Protein AF-E3PS21-F1 (afdb_monomer_lite)

Secondary structure (DSSP, 8-state):
--GGGSS-HHHHHHHHHHHHTTHHHHHHHHHHHHIIIIIHHHHHIIIIIHHHHHHHHHHHHHHHHHHHHHHHHHHHHTT-

Foldseek 3Di:
DFPLVPDPLVVQLVVQCVVVPNVSVVVSVVVSVCRVPPVRVVVVCVVPVVVVVVVVVVVVVVVVVVVVVVVVVVVVVVPD

Organism: Acetoanaerobium sticklandii (strain ATCC 12662 / DSM 519 / JCM 1433 / CCUG 9281 / NCIMB 10654 / HF) (NCBI:txid499177)

Radius of gyration: 26.31 Å; chains: 1; bounding box: 54×18×72 Å

Sequence (80 aa):
MFFYEKVDWIGVANFLSAYFGNGGIIIAGFLRFISIWILSPIIFFLIYIVPILVLILIISRLKGDINAKRFLKFLSGSQE

pLDDT: mean 86.06, std 9.47, range [43.62, 94.06]

Structure (mmCIF, N/CA/C/O backbone):
data_AF-E3PS21-F1
#
_entry.id   AF-E3PS21-F1
#
loop_
_atom_site.group_PDB
_atom_site.id
_atom_site.type_symbol
_atom_site.label_atom_id
_atom_site.label_alt_id
_atom_site.label_comp_id
_atom_site.label_asym_id
_atom_site.label_entity_id
_atom_site.label_seq_id
_atom_site.pdbx_PDB_ins_code
_atom_site.Cartn_x
_atom_site.Cartn_y
_atom_site.Cartn_z
_atom_site.occupancy
_atom_site.B_iso_or_equiv
_atom_site.auth_seq_id
_atom_site.auth_comp_id
_atom_site.auth_asym_id
_atom_site.auth_atom_id
_atom_site.pdbx_PDB_model_num
ATOM 1 N N . MET A 1 1 ? 6.226 -9.777 1.431 1.00 60.53 1 MET A N 1
ATOM 2 C CA . MET A 1 1 ? 6.487 -9.564 -0.005 1.00 60.53 1 MET A CA 1
ATOM 3 C C . MET A 1 1 ? 5.630 -8.400 -0.460 1.00 60.53 1 MET A C 1
ATOM 5 O O . MET A 1 1 ? 4.410 -8.476 -0.332 1.00 60.53 1 MET A O 1
ATOM 9 N N . PHE A 1 2 ? 6.255 -7.302 -0.868 1.00 70.75 2 PHE A N 1
ATOM 10 C CA . PHE A 1 2 ? 5.568 -6.059 -1.219 1.00 70.75 2 PHE A CA 1
ATOM 11 C C . PHE A 1 2 ? 5.136 -6.060 -2.691 1.00 70.75 2 PHE A C 1
ATOM 13 O O . PHE A 1 2 ? 5.720 -6.750 -3.522 1.00 70.75 2 PHE A O 1
ATOM 20 N N . PHE A 1 3 ? 4.101 -5.284 -3.028 1.00 73.38 3 PHE A N 1
ATOM 21 C CA . PHE A 1 3 ? 3.530 -5.248 -4.382 1.00 73.38 3 PHE A CA 1
ATOM 22 C C . PHE A 1 3 ? 4.571 -4.912 -5.463 1.00 73.38 3 PHE A C 1
ATOM 24 O O . PHE A 1 3 ? 4.609 -5.571 -6.500 1.00 73.38 3 PHE A O 1
ATOM 31 N N . TYR A 1 4 ? 5.470 -3.961 -5.192 1.00 78.50 4 TYR A N 1
ATOM 32 C CA . TYR A 1 4 ? 6.519 -3.564 -6.136 1.00 78.50 4 TYR A CA 1
ATOM 33 C C . TYR A 1 4 ? 7.525 -4.683 -6.446 1.00 78.50 4 TYR A C 1
ATOM 35 O O . TYR A 1 4 ? 8.226 -4.591 -7.446 1.00 78.50 4 TYR A O 1
ATOM 43 N N . GLU A 1 5 ? 7.624 -5.727 -5.619 1.00 83.31 5 GLU A N 1
ATOM 44 C CA . GLU A 1 5 ? 8.527 -6.864 -5.850 1.00 83.31 5 GLU A CA 1
ATOM 45 C C . GLU A 1 5 ? 7.955 -7.854 -6.869 1.00 83.31 5 GLU A C 1
ATOM 47 O O . GLU A 1 5 ? 8.699 -8.644 -7.440 1.00 83.31 5 GLU A O 1
ATOM 52 N N . LYS A 1 6 ? 6.638 -7.819 -7.107 1.00 84.75 6 LYS A N 1
ATOM 53 C CA . LYS A 1 6 ? 5.960 -8.688 -8.081 1.00 84.75 6 LYS A CA 1
ATOM 54 C C . LYS A 1 6 ? 5.907 -8.095 -9.487 1.00 84.75 6 LYS A C 1
ATOM 56 O O . LYS A 1 6 ? 5.490 -8.779 -10.416 1.00 84.75 6 LYS A O 1
ATOM 61 N N . VAL A 1 7 ? 6.279 -6.827 -9.636 1.00 87.69 7 VAL A N 1
ATOM 62 C CA . VAL A 1 7 ? 6.284 -6.138 -10.926 1.00 87.69 7 VAL A CA 1
ATOM 63 C C . VAL A 1 7 ? 7.621 -6.393 -11.616 1.00 87.69 7 VAL A C 1
ATOM 65 O O . VAL A 1 7 ? 8.677 -6.105 -11.050 1.00 87.69 7 VAL A O 1
ATOM 68 N N . ASP A 1 8 ? 7.580 -6.896 -12.850 1.00 91.31 8 ASP A N 1
ATOM 69 C CA . ASP A 1 8 ? 8.770 -7.014 -13.695 1.00 91.31 8 ASP A CA 1
ATOM 70 C C . ASP A 1 8 ? 9.185 -5.635 -14.232 1.00 91.31 8 ASP A C 1
ATOM 72 O O . ASP A 1 8 ? 8.838 -5.220 -15.338 1.00 91.31 8 ASP A O 1
ATOM 76 N N . TRP A 1 9 ? 9.930 -4.894 -13.413 1.00 89.88 9 TRP A N 1
ATOM 77 C CA . TRP A 1 9 ? 10.406 -3.556 -13.761 1.00 89.88 9 TRP A CA 1
ATOM 78 C C . TRP A 1 9 ? 11.386 -3.543 -14.933 1.00 89.88 9 TRP A C 1
ATOM 80 O O . TRP A 1 9 ? 11.502 -2.517 -15.597 1.00 89.88 9 TRP A O 1
ATOM 90 N N . ILE A 1 10 ? 12.075 -4.656 -15.198 1.00 90.81 10 ILE A N 1
ATOM 91 C CA . ILE A 1 10 ? 12.970 -4.778 -16.353 1.00 90.81 10 ILE A CA 1
ATOM 92 C C . ILE A 1 10 ? 12.121 -4.877 -17.622 1.00 90.81 10 ILE A C 1
ATOM 94 O O . ILE A 1 10 ? 12.355 -4.129 -18.569 1.00 90.81 10 ILE A O 1
ATOM 98 N N . GLY A 1 11 ? 11.080 -5.713 -17.614 1.00 91.56 11 GLY A N 1
ATOM 99 C CA . GLY A 1 11 ? 10.086 -5.772 -18.685 1.00 91.56 11 GLY A CA 1
ATOM 100 C C . GLY A 1 11 ? 9.401 -4.425 -18.931 1.00 91.56 11 GLY A C 1
ATOM 101 O O . GLY A 1 11 ? 9.317 -3.979 -20.074 1.00 91.56 11 GLY A O 1
ATOM 102 N N . VAL A 1 12 ? 8.994 -3.721 -17.869 1.00 92.12 12 VAL A N 1
ATOM 103 C CA . VAL A 1 12 ? 8.401 -2.373 -17.964 1.00 92.12 12 VAL A CA 1
ATOM 104 C C . VAL A 1 12 ? 9.390 -1.361 -18.545 1.00 92.12 12 VAL A C 1
ATOM 106 O O . VAL A 1 12 ? 9.012 -0.572 -19.408 1.00 92.12 12 VAL A O 1
ATOM 109 N N . ALA A 1 13 ? 10.654 -1.385 -18.116 1.00 93.12 13 ALA A N 1
ATOM 110 C CA . ALA A 1 13 ? 11.688 -0.506 -18.652 1.00 93.12 13 ALA A CA 1
ATOM 111 C C . ALA A 1 13 ? 11.945 -0.777 -20.135 1.00 93.12 13 ALA A C 1
ATOM 113 O O . ALA A 1 13 ? 12.008 0.171 -20.914 1.00 93.12 13 ALA A O 1
ATOM 114 N N . ASN A 1 14 ? 12.030 -2.044 -20.541 1.00 92.94 14 ASN A N 1
ATOM 115 C CA . ASN A 1 14 ? 12.218 -2.432 -21.939 1.00 92.94 14 ASN A CA 1
ATOM 116 C C . ASN A 1 14 ? 11.023 -2.019 -22.802 1.00 92.94 14 ASN A C 1
ATOM 118 O O . ASN A 1 14 ? 11.211 -1.433 -23.866 1.00 92.94 14 ASN A O 1
ATOM 122 N N . PHE A 1 15 ? 9.803 -2.258 -22.315 1.00 93.25 15 PHE A N 1
ATOM 123 C CA . PHE A 1 15 ? 8.5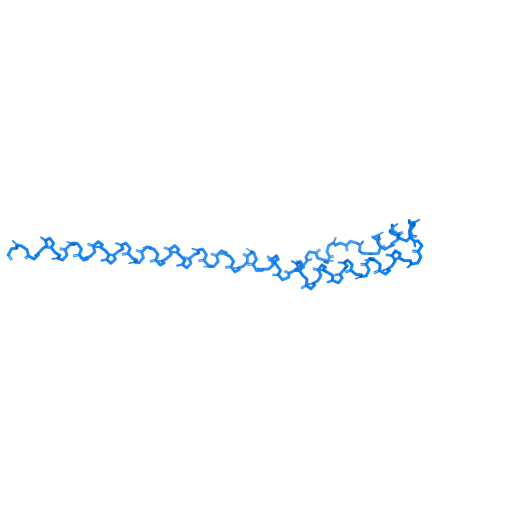76 -1.835 -22.978 1.00 93.25 15 PHE A CA 1
ATOM 124 C C . PHE A 1 15 ? 8.561 -0.320 -23.165 1.00 93.25 15 PHE A C 1
ATOM 126 O O . PHE A 1 15 ? 8.494 0.154 -24.291 1.00 93.25 15 PHE A O 1
ATOM 133 N N . LEU A 1 16 ? 8.710 0.457 -22.089 1.00 93.12 16 LEU A N 1
ATOM 134 C CA . LEU A 1 16 ? 8.705 1.918 -22.172 1.00 93.12 16 LEU A CA 1
ATOM 135 C C . LEU A 1 16 ? 9.854 2.449 -23.030 1.00 93.12 16 LEU A C 1
ATOM 137 O O . LEU A 1 16 ? 9.679 3.442 -23.732 1.00 93.12 16 LEU A O 1
ATOM 141 N N . SER A 1 17 ? 11.011 1.789 -23.020 1.00 93.31 17 SER A N 1
ATOM 142 C CA . SER A 1 17 ? 12.147 2.206 -23.844 1.00 93.31 17 SER A CA 1
ATOM 143 C C . SER A 1 17 ? 11.924 1.943 -25.329 1.00 93.31 17 SER A C 1
ATOM 145 O O . SER A 1 17 ? 12.439 2.690 -26.156 1.00 93.31 17 SER A O 1
ATOM 147 N N . ALA A 1 18 ? 11.098 0.957 -25.687 1.00 93.38 18 ALA A N 1
ATOM 148 C CA . ALA A 1 18 ? 10.676 0.757 -27.069 1.00 93.38 18 ALA A CA 1
ATOM 149 C C . ALA A 1 18 ? 9.826 1.929 -27.603 1.00 93.38 18 ALA A C 1
ATOM 151 O O . ALA A 1 18 ? 9.886 2.221 -28.793 1.00 93.38 18 ALA A O 1
ATOM 152 N N . TYR A 1 19 ? 9.079 2.631 -26.739 1.00 91.75 19 TYR A N 1
ATOM 153 C CA . TYR A 1 19 ? 8.243 3.778 -27.135 1.00 91.75 19 TYR A CA 1
ATOM 154 C C . TYR A 1 19 ? 8.939 5.132 -26.975 1.00 91.75 19 TYR A C 1
ATOM 156 O O . TYR A 1 19 ? 8.733 6.031 -27.786 1.00 91.75 19 TYR A O 1
ATOM 164 N N . PHE A 1 20 ? 9.744 5.294 -25.924 1.00 91.94 20 PHE A N 1
ATOM 165 C CA . PHE A 1 20 ? 10.315 6.583 -25.514 1.00 91.94 20 PHE A CA 1
ATOM 166 C C . PHE A 1 20 ? 11.852 6.622 -25.593 1.00 91.94 20 PHE A C 1
ATOM 168 O O . PHE A 1 20 ? 12.477 7.574 -25.118 1.00 91.94 20 PHE A O 1
ATOM 175 N N . GLY A 1 21 ? 12.486 5.590 -26.159 1.00 91.00 21 GLY A N 1
ATOM 176 C CA . GLY A 1 21 ? 13.942 5.446 -26.197 1.00 91.00 21 GLY A CA 1
ATOM 177 C C . GLY A 1 21 ? 14.546 5.382 -24.791 1.00 91.00 21 GLY A C 1
ATOM 178 O O . GLY A 1 21 ? 13.944 4.854 -23.859 1.00 91.00 21 GLY A O 1
ATOM 179 N N . ASN A 1 22 ? 15.713 5.996 -24.594 1.00 87.81 22 ASN A N 1
ATOM 180 C CA . ASN A 1 22 ? 16.382 6.037 -23.284 1.00 87.81 22 ASN A CA 1
ATOM 181 C C . ASN A 1 22 ? 15.534 6.698 -22.174 1.00 87.81 22 ASN A C 1
ATOM 183 O O . ASN A 1 22 ? 15.778 6.462 -20.990 1.00 87.81 22 ASN A O 1
ATOM 187 N N . GLY A 1 23 ? 14.515 7.492 -22.534 1.00 90.00 23 GLY A N 1
ATOM 188 C CA . GLY A 1 23 ? 13.558 8.058 -21.582 1.00 90.00 23 GLY A CA 1
ATOM 189 C C . GLY A 1 23 ? 12.698 7.000 -20.882 1.00 90.00 23 GLY A C 1
ATOM 190 O O . GLY A 1 23 ? 12.294 7.200 -19.738 1.00 90.00 23 GLY A O 1
ATOM 191 N N . GLY A 1 24 ? 12.474 5.842 -21.511 1.00 89.81 24 GLY A N 1
ATOM 192 C CA . GLY A 1 24 ? 11.683 4.754 -20.937 1.00 89.81 24 GLY A CA 1
ATOM 193 C C . GLY A 1 24 ? 12.288 4.158 -19.665 1.00 89.81 24 GLY A C 1
ATOM 194 O O . GLY A 1 24 ? 11.557 3.869 -18.718 1.00 89.81 24 GLY A O 1
ATOM 195 N N . ILE A 1 25 ? 13.620 4.060 -19.594 1.00 90.88 25 ILE A N 1
ATOM 196 C CA . ILE A 1 25 ? 14.346 3.600 -18.397 1.00 90.88 25 ILE A CA 1
ATOM 197 C C . ILE A 1 25 ? 14.113 4.561 -17.225 1.00 90.88 25 ILE A C 1
ATOM 199 O O . ILE A 1 25 ? 13.847 4.127 -16.103 1.00 90.88 25 ILE A O 1
ATOM 203 N N . ILE A 1 26 ? 14.168 5.869 -17.488 1.00 92.38 26 ILE A N 1
ATOM 204 C CA . ILE A 1 26 ? 13.970 6.910 -16.470 1.00 92.38 26 ILE A CA 1
ATOM 205 C C . ILE A 1 26 ? 12.533 6.858 -15.939 1.00 92.38 26 ILE A C 1
ATOM 207 O O . ILE A 1 26 ? 12.319 6.858 -14.726 1.00 92.38 26 ILE A O 1
ATOM 211 N N . ILE A 1 27 ? 11.548 6.745 -16.836 1.00 92.62 27 ILE A N 1
ATOM 212 C CA . ILE A 1 27 ? 10.128 6.650 -16.471 1.00 92.62 27 ILE A CA 1
ATOM 213 C C . ILE A 1 27 ? 9.862 5.380 -15.650 1.00 92.62 27 ILE A C 1
ATOM 215 O O . ILE A 1 27 ? 9.193 5.446 -14.619 1.00 92.62 27 ILE A O 1
ATOM 219 N N . ALA A 1 28 ? 10.421 4.234 -16.050 1.00 92.25 28 ALA A N 1
ATOM 220 C CA . ALA A 1 28 ? 10.296 2.985 -15.301 1.00 92.25 28 ALA A CA 1
ATOM 221 C C . ALA A 1 28 ? 10.926 3.080 -13.902 1.00 92.25 28 ALA A C 1
ATOM 223 O O . ALA A 1 28 ? 10.333 2.626 -12.922 1.00 92.25 28 ALA A O 1
ATOM 224 N N . GLY A 1 29 ? 12.096 3.716 -13.790 1.00 92.56 29 GLY A N 1
ATOM 225 C CA . GLY A 1 29 ? 12.737 3.998 -12.506 1.00 92.56 29 GLY A CA 1
ATOM 226 C C . GLY A 1 29 ? 11.863 4.866 -11.599 1.00 92.56 29 GLY A C 1
ATOM 227 O O . GLY A 1 29 ? 11.701 4.561 -10.416 1.00 92.56 29 GLY A O 1
ATOM 228 N N . PHE A 1 30 ? 11.233 5.901 -12.157 1.00 93.88 30 PHE A N 1
ATOM 229 C CA . PHE A 1 30 ? 10.329 6.782 -11.420 1.00 93.88 30 PHE A CA 1
ATOM 230 C C . PHE A 1 30 ? 9.041 6.072 -10.975 1.00 93.88 30 PHE A C 1
ATOM 232 O O . PHE A 1 30 ? 8.624 6.206 -9.825 1.00 93.88 30 PHE A O 1
ATOM 239 N N . LEU A 1 31 ? 8.445 5.244 -11.836 1.00 92.12 31 LEU A N 1
ATOM 240 C CA . LEU A 1 31 ? 7.291 4.406 -11.489 1.00 92.12 31 LEU A CA 1
ATOM 241 C C . LEU A 1 31 ? 7.620 3.426 -10.360 1.00 92.12 31 LEU A C 1
ATOM 243 O O . LEU A 1 31 ? 6.840 3.281 -9.415 1.00 92.12 31 LEU A O 1
ATOM 247 N N . ARG A 1 32 ? 8.800 2.798 -10.412 1.00 90.50 32 ARG A N 1
ATOM 248 C CA . ARG A 1 32 ? 9.284 1.929 -9.336 1.00 90.50 32 ARG A CA 1
ATOM 249 C C . ARG A 1 32 ? 9.443 2.703 -8.031 1.00 90.50 32 ARG A C 1
ATOM 251 O O . ARG A 1 32 ? 9.023 2.216 -6.984 1.00 90.50 32 ARG A O 1
ATOM 258 N N . PHE A 1 33 ? 9.999 3.911 -8.093 1.00 92.31 33 PHE A N 1
ATOM 259 C CA . PHE A 1 33 ? 10.141 4.786 -6.932 1.00 92.31 33 PHE A CA 1
ATOM 260 C C . PHE A 1 33 ? 8.778 5.127 -6.311 1.00 92.31 33 PHE A C 1
ATOM 262 O O . PHE A 1 33 ? 8.580 4.897 -5.119 1.00 92.31 33 PHE A O 1
ATOM 269 N N . ILE A 1 34 ? 7.804 5.570 -7.111 1.00 90.00 34 ILE A N 1
ATOM 270 C CA . ILE A 1 34 ? 6.427 5.825 -6.652 1.00 90.00 34 ILE A CA 1
ATOM 271 C C . ILE A 1 34 ? 5.822 4.569 -6.012 1.00 90.00 34 ILE A C 1
ATOM 273 O O . ILE A 1 34 ? 5.188 4.642 -4.957 1.00 90.00 34 ILE A O 1
ATOM 277 N N . SER A 1 35 ? 6.037 3.401 -6.617 1.00 89.38 35 SER A N 1
ATOM 278 C CA . SER A 1 35 ? 5.492 2.148 -6.100 1.00 89.38 35 SER A CA 1
ATOM 279 C C . SER A 1 35 ? 6.045 1.775 -4.722 1.00 89.38 35 SER A C 1
ATOM 281 O O . SER A 1 35 ? 5.311 1.234 -3.889 1.00 89.38 35 SER A O 1
ATOM 283 N N . ILE A 1 36 ? 7.324 2.049 -4.471 1.00 88.81 36 ILE A N 1
ATOM 284 C CA . ILE A 1 36 ? 7.978 1.764 -3.190 1.00 88.81 36 ILE A CA 1
ATOM 285 C C . ILE A 1 36 ? 7.560 2.795 -2.142 1.00 88.81 36 ILE A C 1
ATOM 287 O O . ILE A 1 36 ? 7.142 2.420 -1.051 1.00 88.81 36 ILE A O 1
ATOM 291 N N . TRP A 1 37 ? 7.637 4.083 -2.472 1.00 88.00 37 TRP A N 1
ATOM 292 C CA . TRP A 1 37 ? 7.534 5.154 -1.481 1.00 88.00 37 TRP A CA 1
ATOM 293 C C . TRP A 1 37 ? 6.116 5.656 -1.230 1.00 88.00 37 TRP A C 1
ATOM 295 O O . TRP A 1 37 ? 5.855 6.201 -0.165 1.00 88.00 37 TRP A O 1
ATOM 305 N N . ILE A 1 38 ? 5.197 5.481 -2.180 1.00 87.81 38 ILE A N 1
ATOM 306 C CA . ILE A 1 38 ? 3.829 6.001 -2.070 1.00 87.81 38 ILE A CA 1
ATOM 307 C C . ILE A 1 38 ? 2.841 4.845 -1.950 1.00 87.81 38 ILE A C 1
ATOM 309 O O . ILE A 1 38 ? 2.136 4.727 -0.950 1.00 87.81 38 ILE A O 1
ATOM 313 N N . LEU A 1 39 ? 2.817 3.946 -2.938 1.00 86.31 39 LEU A N 1
ATOM 314 C CA . LEU A 1 39 ? 1.813 2.878 -2.978 1.00 86.31 39 LEU A CA 1
ATOM 315 C C . LEU A 1 39 ? 1.986 1.869 -1.839 1.00 86.31 39 LEU A C 1
ATOM 317 O O . LEU A 1 39 ? 0.996 1.461 -1.237 1.00 86.31 39 LEU A O 1
ATOM 321 N N . SER A 1 40 ? 3.220 1.483 -1.504 1.00 85.38 40 SER A N 1
ATOM 322 C CA . SER A 1 40 ? 3.441 0.469 -0.463 1.00 85.38 40 SER A CA 1
ATOM 323 C C . SER A 1 40 ? 3.033 0.942 0.937 1.00 85.38 40 SER A C 1
ATOM 325 O O . SER A 1 40 ? 2.303 0.199 1.597 1.00 85.38 40 SER A O 1
ATOM 327 N N . PRO A 1 41 ? 3.389 2.163 1.388 1.00 84.94 41 PRO A N 1
ATOM 328 C CA . PRO A 1 41 ? 2.882 2.698 2.650 1.00 84.94 41 PRO A CA 1
ATOM 329 C C . PRO A 1 41 ? 1.361 2.841 2.681 1.00 84.94 41 PRO A C 1
ATOM 331 O O . PRO A 1 41 ? 0.751 2.506 3.692 1.00 84.94 41 PRO A O 1
ATOM 334 N N . ILE A 1 42 ? 0.735 3.280 1.581 1.00 88.19 42 ILE A N 1
ATOM 335 C CA . ILE A 1 42 ? -0.728 3.408 1.503 1.00 88.19 42 ILE A CA 1
ATOM 336 C C . ILE A 1 42 ? -1.391 2.040 1.654 1.00 88.19 42 ILE A C 1
ATOM 338 O O . ILE A 1 42 ? -2.284 1.888 2.483 1.00 88.19 42 ILE A O 1
ATOM 342 N N . ILE A 1 43 ? -0.941 1.034 0.898 1.00 86.62 43 ILE A N 1
ATOM 343 C CA . ILE A 1 43 ? -1.488 -0.328 0.966 1.00 86.62 43 ILE A CA 1
ATOM 344 C C . ILE A 1 43 ? -1.281 -0.915 2.364 1.00 86.62 43 ILE A C 1
ATOM 346 O O . ILE A 1 43 ? -2.204 -1.501 2.926 1.00 86.62 43 ILE A O 1
ATOM 350 N N . PHE A 1 44 ? -0.101 -0.722 2.956 1.00 85.00 44 PHE A N 1
ATOM 351 C CA . PHE A 1 44 ? 0.171 -1.144 4.327 1.00 85.00 44 PHE A CA 1
ATOM 352 C C . PHE A 1 44 ? -0.791 -0.471 5.319 1.00 85.00 44 PHE A C 1
ATOM 354 O O . PHE A 1 44 ? -1.425 -1.144 6.129 1.00 85.00 44 PHE A O 1
ATOM 361 N N . PHE A 1 45 ? -0.975 0.845 5.225 1.00 87.75 45 PHE A N 1
ATOM 362 C CA . PHE A 1 45 ? -1.907 1.576 6.080 1.00 87.75 45 PHE A CA 1
ATOM 363 C C . PHE A 1 45 ? -3.344 1.058 5.929 1.00 87.75 45 PHE A C 1
ATOM 365 O O . PHE A 1 45 ? -4.037 0.831 6.920 1.00 87.75 45 PHE A O 1
ATOM 372 N N . LEU A 1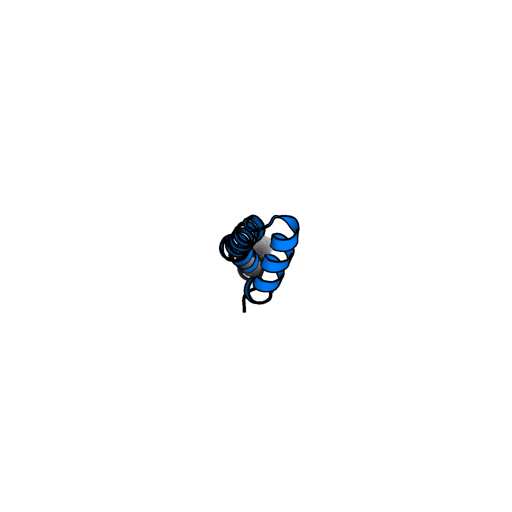 46 ? -3.778 0.803 4.696 1.00 88.81 46 LEU A N 1
ATOM 373 C CA . LEU A 1 46 ? -5.124 0.321 4.398 1.00 88.81 46 LEU A CA 1
ATOM 374 C C . LEU A 1 46 ? -5.375 -1.101 4.908 1.00 88.81 46 LEU A C 1
ATOM 376 O O . LEU A 1 46 ? -6.462 -1.385 5.397 1.00 88.81 46 LEU A O 1
ATOM 380 N N . ILE A 1 47 ? -4.389 -1.992 4.809 1.00 88.88 47 ILE A N 1
ATOM 381 C CA . ILE A 1 47 ? -4.532 -3.388 5.242 1.00 88.88 47 ILE A CA 1
A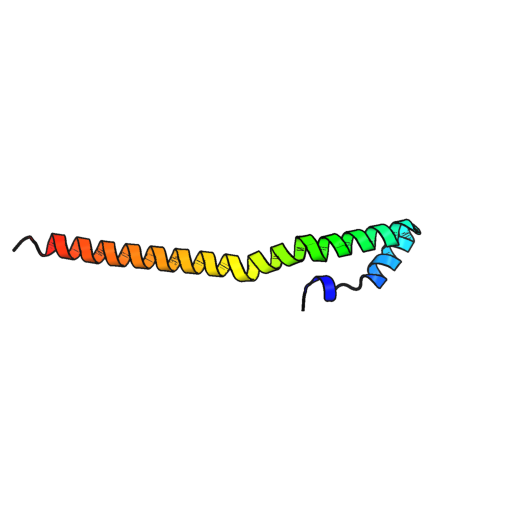TOM 382 C C . ILE A 1 47 ? -4.431 -3.513 6.761 1.00 88.88 47 ILE A C 1
ATOM 384 O O . ILE A 1 47 ? -5.149 -4.313 7.353 1.00 88.88 47 ILE A O 1
ATOM 388 N N . TYR A 1 48 ? -3.543 -2.753 7.398 1.00 87.25 48 TYR A N 1
ATOM 389 C CA . TYR A 1 48 ? -3.238 -2.955 8.813 1.00 87.25 48 TYR A CA 1
ATOM 390 C C . TYR A 1 48 ? -3.891 -1.910 9.709 1.00 87.25 48 TYR A C 1
ATOM 392 O O . TYR A 1 48 ? -4.527 -2.262 10.698 1.00 87.25 48 TYR A O 1
ATOM 400 N N . ILE A 1 49 ? -3.777 -0.627 9.373 1.00 89.12 49 ILE A N 1
ATOM 401 C CA . ILE A 1 49 ? -4.218 0.447 10.267 1.00 89.12 49 ILE A CA 1
ATOM 402 C C . ILE A 1 49 ? -5.730 0.641 10.194 1.00 89.12 49 ILE A C 1
ATOM 404 O O . ILE A 1 49 ? -6.374 0.776 11.233 1.00 89.12 49 ILE A O 1
ATOM 408 N N . VAL A 1 50 ? -6.325 0.594 9.000 1.00 91.44 50 VAL A N 1
ATOM 409 C CA . VAL A 1 50 ? -7.775 0.795 8.845 1.00 91.44 50 VAL A CA 1
ATOM 410 C C . VAL A 1 50 ? -8.591 -0.256 9.614 1.00 91.44 50 VAL A C 1
ATOM 412 O O . VAL A 1 50 ? -9.460 0.154 10.384 1.00 91.44 50 VAL A O 1
ATOM 415 N N . PRO A 1 51 ? -8.322 -1.576 9.524 1.00 90.88 51 PRO A N 1
ATOM 416 C CA . PRO A 1 51 ? -9.080 -2.558 10.300 1.00 90.88 51 PRO A CA 1
ATOM 417 C C . PRO A 1 51 ? -8.910 -2.394 11.809 1.00 90.88 51 PRO A C 1
ATOM 419 O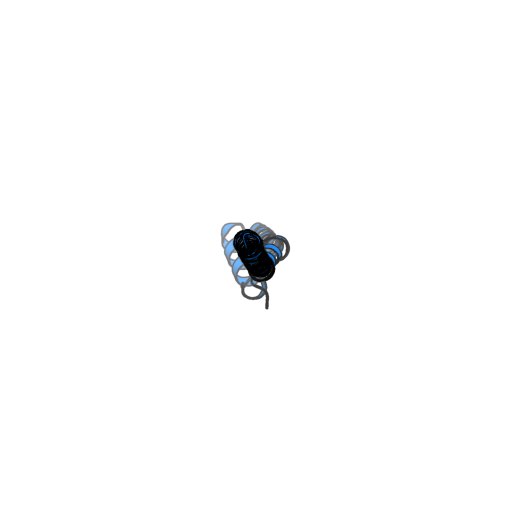 O . PRO A 1 51 ? -9.877 -2.562 12.548 1.00 90.88 51 PRO A O 1
ATOM 422 N N . ILE A 1 52 ? -7.715 -2.011 12.273 1.00 91.62 52 ILE A N 1
ATOM 423 C CA . ILE A 1 52 ? -7.467 -1.724 13.692 1.00 91.62 52 ILE A CA 1
ATOM 424 C C . ILE A 1 52 ? -8.312 -0.531 14.149 1.00 91.62 52 ILE A C 1
ATOM 426 O O . ILE A 1 52 ? -8.979 -0.612 15.179 1.00 91.62 52 ILE A O 1
ATOM 430 N N . LEU A 1 53 ? -8.340 0.559 13.377 1.00 91.44 53 LEU A N 1
ATOM 431 C CA . LEU A 1 53 ? -9.171 1.726 13.684 1.00 91.44 53 LEU A CA 1
ATOM 432 C C . LEU A 1 53 ? -10.657 1.361 13.728 1.00 91.44 53 LEU A C 1
ATOM 434 O O . LEU A 1 53 ? -11.357 1.741 14.665 1.00 91.44 53 LEU A O 1
ATOM 438 N N . VAL A 1 54 ? -11.133 0.577 12.759 1.00 94.06 54 VAL A N 1
ATOM 439 C CA . VAL A 1 54 ? -12.517 0.086 12.736 1.00 94.06 54 VAL A CA 1
ATOM 440 C C . VAL A 1 54 ? -12.813 -0.761 13.975 1.00 94.06 54 VAL A C 1
ATOM 442 O O . VAL A 1 54 ? -13.836 -0.551 14.626 1.00 94.06 54 VAL A O 1
ATOM 445 N N . LEU A 1 55 ? -11.906 -1.661 14.361 1.00 93.44 55 LEU A N 1
ATOM 446 C CA . LEU A 1 55 ? -12.047 -2.482 15.562 1.00 93.44 55 LEU A CA 1
ATOM 447 C C . LEU A 1 55 ? -12.151 -1.617 16.828 1.00 93.44 55 LEU A C 1
ATOM 449 O O . LEU A 1 55 ? -13.035 -1.835 17.656 1.00 93.44 55 LEU A O 1
ATOM 453 N N . ILE A 1 56 ? -11.297 -0.599 16.962 1.00 92.56 56 ILE A N 1
ATOM 454 C CA . ILE A 1 56 ? -11.313 0.335 18.097 1.00 92.56 56 ILE A CA 1
ATOM 455 C C . ILE A 1 56 ? -12.642 1.094 18.162 1.00 92.56 56 ILE A C 1
ATOM 457 O O . ILE A 1 56 ? -13.207 1.245 19.249 1.00 92.56 56 ILE A O 1
ATOM 461 N N . LEU A 1 57 ? -13.170 1.545 17.020 1.00 92.88 57 LEU A N 1
ATOM 462 C CA . LEU A 1 57 ? -14.461 2.233 16.952 1.00 92.88 57 LEU A CA 1
ATOM 463 C C . LEU A 1 57 ? -15.618 1.311 17.356 1.00 92.88 57 LEU A C 1
ATOM 465 O O . LEU A 1 57 ? -16.494 1.731 18.115 1.00 92.88 57 LEU A O 1
ATOM 469 N N . ILE A 1 58 ? -15.599 0.052 16.908 1.00 93.44 58 ILE A N 1
ATOM 470 C CA . ILE A 1 58 ? -16.591 -0.959 17.297 1.00 93.44 58 ILE A CA 1
ATOM 471 C C . ILE A 1 58 ? -16.539 -1.193 18.811 1.00 93.44 58 ILE A C 1
ATOM 473 O O . ILE A 1 58 ? -17.567 -1.099 19.479 1.00 93.44 58 ILE A O 1
ATOM 477 N N . ILE A 1 59 ? -15.353 -1.430 19.377 1.00 92.38 59 ILE A N 1
ATOM 478 C CA . ILE A 1 59 ? -15.179 -1.663 20.820 1.00 92.38 59 ILE A CA 1
ATOM 479 C C . ILE A 1 59 ? -15.633 -0.442 21.629 1.00 92.38 59 ILE A C 1
ATOM 481 O O . ILE A 1 59 ? -16.327 -0.585 22.636 1.00 92.38 59 ILE A O 1
ATOM 485 N N . SER A 1 60 ? -15.283 0.761 21.176 1.00 88.94 60 SER A N 1
ATOM 486 C CA . SER A 1 60 ? -15.680 2.012 21.827 1.00 88.94 60 SER A CA 1
ATOM 487 C C . SER A 1 60 ? -17.198 2.190 21.844 1.00 88.94 60 SER A C 1
ATOM 489 O O . SER A 1 60 ? -17.756 2.524 22.890 1.00 88.94 60 SER A O 1
ATOM 491 N N . ARG A 1 61 ? -17.885 1.894 20.730 1.00 89.12 61 ARG A N 1
ATOM 492 C CA . ARG A 1 61 ? -19.356 1.895 20.681 1.00 89.12 61 ARG A CA 1
ATOM 493 C C . ARG A 1 61 ? -19.964 0.873 21.633 1.00 89.12 61 ARG A C 1
ATOM 495 O O . ARG A 1 61 ? -20.823 1.238 22.426 1.00 89.12 61 ARG A O 1
ATOM 502 N N . LEU A 1 62 ? -19.482 -0.370 21.609 1.00 90.81 62 LEU A N 1
ATOM 503 C CA . LEU A 1 62 ? -19.986 -1.428 22.491 1.00 90.81 62 LEU A CA 1
ATOM 504 C C . LEU A 1 62 ? -19.835 -1.050 23.970 1.00 90.81 62 LEU A C 1
ATOM 506 O O . LEU A 1 62 ? -20.752 -1.252 24.764 1.00 90.81 62 LEU A O 1
ATOM 510 N N . LYS A 1 63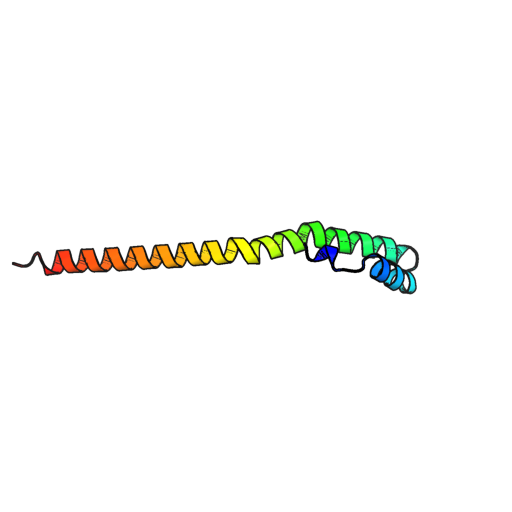 ? -18.700 -0.450 24.347 1.00 85.50 63 LYS A N 1
ATOM 511 C CA . LYS A 1 63 ? -18.468 0.040 25.711 1.00 85.50 63 LYS A CA 1
ATOM 512 C C . LYS A 1 63 ? -19.433 1.171 26.084 1.00 85.50 63 LYS A C 1
ATOM 514 O O . LYS A 1 63 ? -19.933 1.187 27.209 1.00 85.50 63 LYS A O 1
ATOM 519 N N . GLY A 1 64 ? -19.713 2.081 25.150 1.00 85.38 64 GLY A N 1
ATOM 520 C CA . GLY A 1 64 ? -20.721 3.131 25.306 1.00 85.38 64 GLY A CA 1
ATOM 521 C C . GLY A 1 64 ? -22.117 2.562 25.563 1.00 85.38 64 GLY A C 1
ATOM 522 O O . GLY A 1 64 ? -22.745 2.918 26.559 1.00 85.38 64 GLY A O 1
ATOM 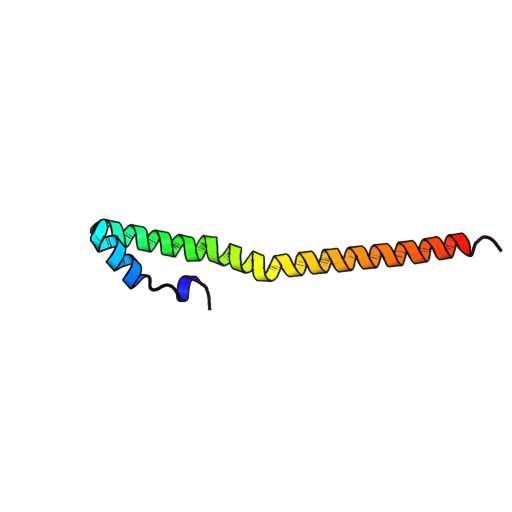523 N N . ASP A 1 65 ? -22.556 1.607 24.743 1.00 84.06 65 ASP A N 1
ATOM 524 C CA . ASP A 1 65 ? -23.869 0.965 24.873 1.00 84.06 65 ASP A CA 1
ATOM 525 C C . ASP A 1 65 ? -24.018 0.197 26.193 1.00 84.06 65 ASP A C 1
ATOM 527 O O . ASP A 1 65 ? -25.068 0.248 26.838 1.00 84.06 65 ASP A O 1
ATOM 531 N N . ILE A 1 66 ? -22.967 -0.500 26.638 1.00 83.19 66 ILE A N 1
ATOM 532 C CA . ILE A 1 66 ? -22.964 -1.208 27.928 1.00 83.19 66 ILE A CA 1
ATOM 533 C C . ILE A 1 66 ? -23.119 -0.220 29.087 1.00 83.19 66 ILE A C 1
ATOM 535 O O . ILE A 1 66 ? -23.914 -0.458 30.001 1.00 83.19 66 ILE A O 1
ATOM 539 N N . ASN A 1 67 ? -22.383 0.891 29.055 1.00 82.94 67 ASN A N 1
ATOM 540 C CA . ASN A 1 67 ? -22.471 1.915 30.091 1.00 82.94 67 ASN A CA 1
ATOM 541 C C . ASN A 1 67 ? -23.838 2.607 30.093 1.00 82.94 67 ASN A C 1
ATOM 543 O O . ASN A 1 67 ? -24.410 2.794 31.165 1.00 82.94 67 ASN A O 1
ATOM 547 N N . ALA A 1 68 ? -24.401 2.905 28.919 1.00 79.69 68 ALA A N 1
ATOM 548 C CA . ALA A 1 68 ? -25.742 3.467 28.792 1.00 79.69 68 ALA A CA 1
ATOM 549 C C . ALA A 1 68 ? -26.809 2.530 29.385 1.00 79.69 68 ALA A C 1
ATOM 551 O O . ALA A 1 68 ? -27.649 2.965 30.170 1.00 79.69 68 ALA A O 1
ATOM 552 N N . LYS A 1 69 ? -26.732 1.223 29.098 1.00 83.12 69 LYS A N 1
ATOM 553 C CA . LYS A 1 69 ? -27.642 0.217 29.676 1.00 83.12 69 LYS A CA 1
ATOM 554 C C . LYS A 1 69 ? -27.513 0.106 31.196 1.00 83.12 69 LYS A C 1
ATOM 556 O O . LYS A 1 69 ? -28.525 -0.001 31.883 1.00 83.12 69 LYS A O 1
ATOM 561 N N . ARG A 1 70 ? -26.288 0.138 31.738 1.00 78.44 70 ARG A N 1
ATOM 562 C CA . ARG A 1 70 ? -26.061 0.137 33.196 1.00 78.44 70 ARG A CA 1
ATOM 563 C C . ARG A 1 70 ? -26.628 1.387 33.861 1.00 78.44 70 ARG A C 1
ATOM 565 O O . ARG A 1 70 ? -27.253 1.269 34.907 1.00 78.44 70 ARG A O 1
ATOM 572 N N . PHE A 1 71 ? -26.439 2.550 33.246 1.00 79.56 71 PHE A N 1
ATOM 573 C CA . PHE A 1 71 ? -26.965 3.814 33.751 1.00 79.56 71 PHE A CA 1
ATOM 574 C C . PHE A 1 71 ? -28.499 3.838 33.752 1.00 79.56 71 PHE A C 1
ATOM 576 O O . PHE A 1 71 ? -29.103 4.171 34.765 1.00 79.56 71 PHE A O 1
ATOM 583 N N . LEU A 1 72 ? -29.140 3.383 32.670 1.00 82.81 72 LEU A N 1
ATOM 584 C CA . LEU A 1 72 ? -30.599 3.248 32.614 1.00 82.81 72 LEU A CA 1
ATOM 585 C C . LEU A 1 72 ? -31.131 2.280 33.676 1.00 82.81 72 LEU A C 1
ATOM 587 O O . LEU A 1 72 ? -32.116 2.593 34.334 1.00 82.81 72 LEU A O 1
ATOM 591 N N . LYS A 1 73 ? -30.454 1.143 33.893 1.00 81.25 73 LYS A N 1
ATOM 592 C CA . LYS A 1 73 ? -30.818 0.188 34.950 1.00 81.25 73 LYS A CA 1
ATOM 593 C C . LYS A 1 73 ? -30.668 0.780 36.356 1.00 81.25 73 LYS A C 1
ATOM 595 O O . LYS A 1 73 ? -31.470 0.470 37.229 1.00 81.25 73 LYS A O 1
ATOM 600 N N . PHE A 1 74 ? -29.653 1.616 36.579 1.00 80.94 74 PHE A N 1
ATOM 601 C CA . PHE A 1 74 ? -29.475 2.339 37.840 1.00 80.94 74 PHE A CA 1
ATOM 602 C C . PHE A 1 74 ? -30.626 3.324 38.082 1.00 80.94 74 PHE A C 1
ATOM 604 O O . PHE A 1 74 ? -31.206 3.315 39.159 1.00 80.94 74 PHE A O 1
ATOM 611 N N . LEU A 1 75 ? -31.012 4.101 37.064 1.00 79.06 75 LEU A N 1
ATOM 612 C CA . LEU A 1 75 ? -32.136 5.039 37.154 1.00 79.06 75 LEU A CA 1
ATOM 613 C C . LEU A 1 75 ? -33.494 4.343 37.327 1.00 79.06 75 LEU A C 1
ATOM 615 O O . LEU A 1 75 ? -34.347 4.841 38.051 1.00 79.06 75 LEU A O 1
ATOM 619 N N . SER A 1 76 ? -33.710 3.194 36.680 1.00 81.56 76 SER A N 1
ATOM 620 C CA . SER A 1 76 ? -34.958 2.435 36.828 1.00 81.56 76 SER A CA 1
ATOM 621 C C . SER A 1 76 ? -35.041 1.666 38.148 1.00 81.56 76 SER A C 1
ATOM 623 O O . SER A 1 76 ? -36.132 1.331 38.584 1.00 81.56 76 SER A O 1
ATOM 625 N N . GLY A 1 77 ? -33.896 1.337 38.754 1.00 64.75 77 GLY A N 1
ATOM 626 C CA . GLY A 1 77 ? -33.807 0.663 40.052 1.00 64.75 77 GLY A CA 1
ATOM 627 C C . GLY A 1 77 ? -33.738 1.617 41.246 1.00 64.75 77 GLY A C 1
ATOM 628 O O . GLY A 1 77 ? -33.758 1.152 42.376 1.00 64.75 77 GLY A O 1
ATOM 629 N N . SER A 1 78 ? -33.653 2.932 41.020 1.00 56.00 78 SER A N 1
ATOM 630 C CA . SER A 1 78 ? -33.671 3.951 42.077 1.00 56.00 78 SER A CA 1
ATOM 631 C C . SER A 1 78 ? -35.079 4.498 42.365 1.00 56.00 78 SER A C 1
ATOM 633 O O . SER A 1 78 ? -35.196 5.605 42.887 1.00 56.00 78 SER A O 1
ATOM 635 N N . GLN A 1 79 ? -36.134 3.785 41.954 1.00 52.03 79 GLN A N 1
ATOM 636 C CA . GLN A 1 79 ? -37.541 4.140 42.204 1.00 52.03 79 GLN A CA 1
ATOM 637 C C . GLN A 1 79 ? -38.260 3.198 43.193 1.00 52.03 79 GLN A C 1
ATOM 639 O O . GLN A 1 79 ? -39.485 3.248 43.272 1.00 52.03 79 GLN A O 1
ATOM 644 N N . GLU A 1 80 ? -37.530 2.390 43.967 1.00 43.62 80 GLU A N 1
ATOM 645 C CA . GLU A 1 80 ? -38.066 1.700 45.157 1.00 43.62 80 GLU A CA 1
ATOM 646 C C . GLU A 1 80 ? -37.509 2.303 46.449 1.00 43.62 80 GLU A C 1
ATOM 648 O O . GLU A 1 80 ? -36.276 2.528 46.514 1.00 43.62 80 GLU A O 1
#